Protein AF-A0A3N1GK84-F1 (afdb_monomer_lite)

Foldseek 3Di:
DVVVVVVVVCVVVVVVVVVVVVVVVVCPPPVPPPPPPPVVVVVVVVVVVVVVPDDPPDDPPDLDDLVVLLVLLLVLVVVLVDDPCVVPPVVNVVSVVSNLVSLVSNCVVVVHDADCPPDDDPVNVVRSVVSVVVSVVVVRDND

pLDDT: mean 79.27, std 15.51, range [45.44, 97.94]

Sequence (143 aa):
MMMVVAALLALLFLPCAVAIVACADALPWRRLRTRGGRDVHALRRLDRRLNADGPLAPPPVSRPGVEELAADLRRLARQRRGGPTVESAAWLAAVMRAYDHRLSLASEALGLPHHLAVLDGMDLDLERMRVEEELRAAGMRLR

Secondary structure (DSSP, 8-state):
-HHHHHHHHHHHHHHHHHHHHHHHHT-HHHHSTTS-TTHHHHHHHHHHHHHHS--PPPPP-PPPPHHHHHHHHHHHHHHTT-STTTT-HHHHHHHHHHHHHHHHHHHHHHT----TTT--HHHHHHHHHHHHHHHHHTT----

Organism: NCBI:txid56438

Structure (mmCIF, N/CA/C/O backbone):
data_AF-A0A3N1GK84-F1
#
_entry.id   AF-A0A3N1GK84-F1
#
loop_
_atom_site.group_PDB
_atom_site.id
_atom_site.type_symbol
_atom_site.label_atom_id
_atom_site.label_alt_id
_atom_site.label_comp_id
_atom_site.label_asym_id
_atom_site.label_entity_id
_atom_site.label_seq_id
_atom_site.pdbx_PDB_ins_code
_atom_site.Cartn_x
_atom_site.Cartn_y
_atom_site.Cartn_z
_atom_site.occupancy
_atom_site.B_iso_or_equiv
_atom_site.auth_seq_id
_atom_site.auth_comp_id
_atom_site.auth_asym_id
_atom_site.auth_atom_id
_atom_site.pdbx_PDB_model_num
ATOM 1 N N . MET A 1 1 ? -16.961 -21.128 -46.143 1.00 67.88 1 MET A N 1
ATOM 2 C CA . MET A 1 1 ? -16.885 -21.486 -44.707 1.00 67.88 1 MET A CA 1
ATOM 3 C C . MET A 1 1 ? -15.488 -21.258 -44.130 1.00 67.88 1 MET A C 1
ATOM 5 O O . MET A 1 1 ? -15.374 -20.468 -43.207 1.00 67.88 1 MET A O 1
ATOM 9 N N . MET A 1 2 ? -14.420 -21.822 -44.715 1.00 71.88 2 MET A N 1
ATOM 10 C CA . MET A 1 2 ? -13.039 -21.609 -44.232 1.00 71.88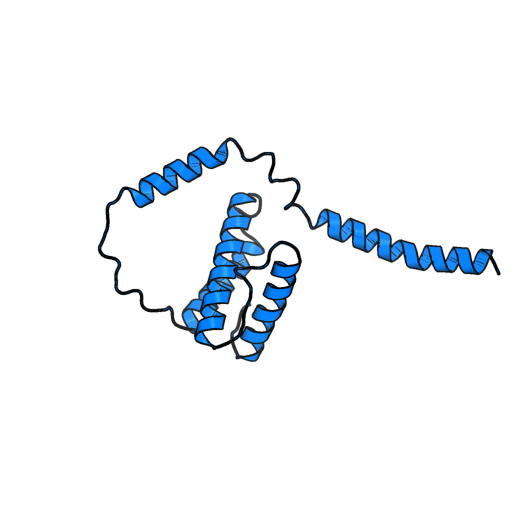 2 MET A CA 1
ATOM 11 C C . MET A 1 2 ? -12.583 -20.140 -44.187 1.00 71.88 2 MET A C 1
ATOM 13 O O . MET A 1 2 ? -11.952 -19.736 -43.219 1.00 71.88 2 MET A O 1
ATOM 17 N N . MET A 1 3 ? -12.965 -19.319 -45.172 1.00 70.12 3 MET A N 1
ATOM 18 C CA . MET A 1 3 ? -12.630 -17.884 -45.188 1.00 70.12 3 MET A CA 1
ATOM 19 C C . MET A 1 3 ? -13.303 -17.094 -44.055 1.00 70.12 3 MET A C 1
ATOM 21 O O . MET A 1 3 ? -12.712 -16.176 -43.500 1.00 70.12 3 MET A O 1
ATOM 25 N N . VAL A 1 4 ? -14.528 -17.478 -43.681 1.00 71.69 4 VAL A N 1
ATOM 26 C CA . VAL A 1 4 ? -15.287 -16.832 -42.597 1.00 71.69 4 VAL A CA 1
ATOM 27 C C . VAL A 1 4 ? -14.700 -17.221 -41.241 1.00 71.69 4 VAL A C 1
ATOM 29 O O . VAL A 1 4 ? -14.532 -16.369 -40.377 1.00 71.69 4 VAL A O 1
ATOM 32 N N . VAL A 1 5 ? -14.306 -18.487 -41.081 1.00 77.50 5 VAL A N 1
ATOM 33 C CA . VAL A 1 5 ? -13.611 -18.966 -39.878 1.00 77.50 5 VAL A CA 1
ATOM 34 C C . VAL A 1 5 ? -12.254 -18.273 -39.722 1.00 77.50 5 VAL A C 1
ATOM 36 O O . VAL A 1 5 ? -11.941 -17.804 -38.635 1.00 77.50 5 VAL A O 1
ATOM 39 N N . ALA A 1 6 ? -11.483 -18.120 -40.803 1.00 75.44 6 ALA A N 1
ATOM 40 C CA . ALA A 1 6 ? -10.206 -17.405 -40.770 1.00 75.44 6 ALA A CA 1
ATOM 41 C C . ALA A 1 6 ? -10.369 -15.919 -40.400 1.00 75.44 6 ALA A C 1
ATOM 43 O O . ALA A 1 6 ? -9.599 -15.402 -39.593 1.00 75.44 6 ALA A O 1
ATOM 44 N N . ALA A 1 7 ? -11.395 -15.247 -40.934 1.00 75.69 7 ALA A N 1
ATOM 45 C CA . ALA A 1 7 ? -11.687 -13.849 -40.618 1.00 75.69 7 ALA A CA 1
ATOM 46 C C . ALA A 1 7 ? -12.131 -13.653 -39.157 1.00 75.69 7 ALA A C 1
ATOM 48 O O . ALA A 1 7 ? -11.672 -12.721 -38.501 1.00 75.69 7 ALA A O 1
ATOM 49 N N . LEU A 1 8 ? -12.970 -14.551 -38.626 1.00 73.56 8 LEU A N 1
ATOM 50 C CA . LEU A 1 8 ? -13.405 -14.519 -37.224 1.00 73.56 8 LEU A CA 1
ATOM 51 C C . LEU A 1 8 ? -12.249 -14.796 -36.258 1.00 73.56 8 LEU A C 1
ATOM 53 O O . LEU A 1 8 ? -12.125 -14.114 -35.244 1.00 73.56 8 LEU A O 1
ATOM 57 N N . LEU A 1 9 ? -11.373 -15.746 -36.595 1.00 72.50 9 LEU A N 1
ATOM 58 C CA . LEU A 1 9 ? -10.163 -16.005 -35.818 1.00 72.50 9 LEU A CA 1
ATOM 59 C C . LEU A 1 9 ? -9.246 -14.777 -35.832 1.00 72.50 9 LEU A C 1
ATOM 61 O O . LEU A 1 9 ? -8.822 -14.335 -34.771 1.00 72.50 9 LEU A O 1
ATOM 65 N N . ALA A 1 10 ? -9.000 -14.162 -36.992 1.00 74.31 10 ALA A N 1
ATOM 66 C CA . ALA A 1 10 ? -8.189 -12.947 -37.080 1.00 74.31 10 ALA A CA 1
ATOM 67 C C . ALA A 1 10 ? -8.768 -11.785 -36.247 1.00 74.31 10 ALA A C 1
ATOM 69 O O . ALA A 1 10 ? -8.017 -11.107 -35.545 1.00 74.31 10 ALA A O 1
ATOM 70 N N . LEU A 1 11 ? -10.094 -11.598 -36.261 1.00 74.88 11 LEU A N 1
ATOM 71 C CA . LEU A 1 11 ? -10.775 -10.577 -35.455 1.00 74.88 11 LEU A CA 1
ATOM 72 C C . LEU A 1 11 ? -10.695 -10.841 -33.945 1.00 74.88 11 LEU A C 1
ATOM 74 O O . LEU A 1 11 ? -10.718 -9.887 -33.174 1.00 74.88 11 LEU A O 1
ATOM 78 N N . LEU A 1 12 ? -10.597 -12.105 -33.524 1.00 72.88 12 LEU A N 1
ATOM 79 C CA . LEU A 1 12 ? -10.454 -12.494 -32.118 1.00 72.88 12 LEU A CA 1
ATOM 80 C C . LEU A 1 12 ? -8.992 -12.432 -31.646 1.00 72.88 12 LEU A C 1
ATOM 82 O O . LEU A 1 12 ? -8.714 -12.007 -30.527 1.00 72.88 12 LEU A O 1
ATOM 86 N N . PHE A 1 13 ? -8.038 -12.815 -32.498 1.00 72.56 13 PHE A N 1
ATOM 87 C CA . PHE A 1 13 ? -6.615 -12.821 -32.150 1.00 72.56 13 PHE A CA 1
ATOM 88 C C . PHE A 1 13 ? -5.996 -11.421 -32.135 1.00 72.56 13 PHE A C 1
ATOM 90 O O . PHE A 1 13 ? -5.069 -11.184 -31.362 1.00 72.56 13 PHE A O 1
ATOM 97 N N . LEU A 1 14 ? -6.521 -10.480 -32.926 1.00 73.44 14 LEU A N 1
ATOM 98 C CA . LEU A 1 14 ? -6.046 -9.097 -32.958 1.00 73.44 14 LEU A CA 1
ATOM 99 C C . LEU A 1 14 ? -6.188 -8.365 -31.601 1.00 73.44 14 LEU A C 1
ATOM 101 O O . LEU A 1 14 ? -5.180 -7.845 -31.120 1.00 73.44 14 LEU A O 1
ATOM 105 N N . PRO A 1 15 ? -7.354 -8.348 -30.921 1.00 70.00 15 PRO A N 1
ATOM 106 C CA . PRO A 1 15 ? -7.482 -7.727 -29.602 1.00 70.00 15 PRO A CA 1
ATOM 107 C C . PRO A 1 15 ? -6.694 -8.479 -28.521 1.00 70.00 15 PRO A C 1
ATOM 109 O O . PRO A 1 15 ? -6.130 -7.840 -27.635 1.00 70.00 15 PRO A O 1
ATOM 112 N N . CYS A 1 16 ? -6.574 -9.810 -28.608 1.00 69.19 16 CYS A N 1
ATOM 113 C CA . CYS A 1 16 ? -5.743 -10.586 -27.682 1.00 69.19 16 CYS A CA 1
ATOM 114 C C . CYS A 1 16 ? -4.251 -10.250 -27.825 1.00 6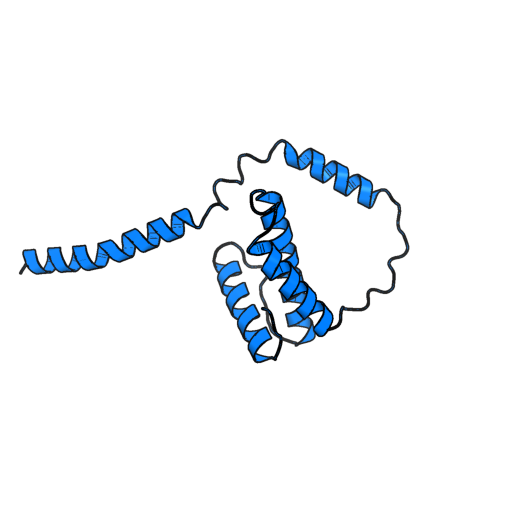9.19 16 CYS A C 1
ATOM 116 O O . CYS A 1 16 ? -3.569 -10.058 -26.821 1.00 69.19 16 CYS A O 1
ATOM 118 N N . ALA A 1 17 ? -3.743 -10.122 -29.052 1.00 71.31 17 ALA A N 1
ATOM 119 C CA . ALA A 1 17 ? -2.356 -9.737 -29.298 1.00 71.31 17 ALA A CA 1
ATOM 120 C C . ALA A 1 17 ? -2.069 -8.307 -28.810 1.00 71.31 17 ALA A C 1
ATOM 122 O O . ALA A 1 17 ? -1.049 -8.076 -28.162 1.00 71.31 17 ALA A O 1
ATOM 123 N N . VAL A 1 18 ? -2.990 -7.365 -29.047 1.00 70.56 18 VAL A N 1
ATOM 124 C CA . VAL A 1 18 ? -2.876 -5.981 -28.557 1.00 70.56 18 VAL A CA 1
ATOM 125 C C . VAL A 1 18 ? -2.896 -5.926 -27.027 1.00 70.56 18 VAL A C 1
ATOM 127 O O . VAL A 1 18 ? -2.074 -5.222 -26.445 1.00 70.56 18 VAL A O 1
ATOM 130 N N . ALA A 1 19 ? -3.758 -6.703 -26.361 1.00 67.12 19 ALA A N 1
ATOM 131 C CA . ALA A 1 19 ? -3.793 -6.785 -24.901 1.00 67.12 19 ALA A CA 1
ATOM 132 C C . ALA A 1 19 ? -2.485 -7.349 -24.322 1.00 67.12 19 ALA A C 1
ATOM 134 O O . ALA A 1 19 ? -1.956 -6.800 -23.361 1.00 67.12 19 ALA A O 1
ATOM 135 N N . ILE A 1 20 ? -1.915 -8.393 -24.933 1.00 66.94 20 ILE A N 1
ATOM 136 C CA . ILE A 1 20 ? -0.639 -8.982 -24.497 1.00 66.94 20 ILE A CA 1
ATOM 137 C C . ILE A 1 20 ? 0.515 -7.985 -24.668 1.00 66.94 20 ILE A C 1
ATOM 139 O O . ILE A 1 20 ? 1.338 -7.852 -23.764 1.00 66.94 20 ILE A O 1
ATOM 143 N N . VAL A 1 21 ? 0.577 -7.264 -25.792 1.00 65.31 21 VAL A N 1
ATOM 144 C CA . VAL A 1 21 ? 1.631 -6.267 -26.056 1.00 65.31 21 VAL A CA 1
ATOM 145 C C . VAL A 1 21 ? 1.490 -5.050 -25.137 1.00 65.31 21 VAL A C 1
ATOM 147 O O . VAL A 1 21 ? 2.484 -4.625 -24.554 1.00 65.31 21 VAL A O 1
ATOM 150 N N . ALA A 1 22 ? 0.273 -4.544 -24.920 1.00 60.09 22 ALA A N 1
ATOM 151 C CA . ALA A 1 22 ? 0.014 -3.450 -23.982 1.00 60.09 22 ALA A CA 1
ATOM 152 C C . ALA A 1 22 ? 0.311 -3.855 -22.527 1.00 60.09 22 ALA A C 1
ATOM 154 O O . ALA A 1 22 ? 0.901 -3.080 -21.774 1.00 60.09 22 ALA A O 1
ATOM 155 N N . CYS A 1 23 ? -0.023 -5.090 -22.138 1.00 56.06 23 CYS A N 1
ATOM 156 C CA . CYS A 1 23 ? 0.378 -5.636 -20.847 1.00 56.06 23 CYS A CA 1
ATOM 157 C C . CYS A 1 23 ? 1.897 -5.788 -20.750 1.00 56.06 23 CYS A C 1
ATOM 159 O O . CYS A 1 23 ? 2.438 -5.490 -19.698 1.00 56.06 23 CYS A O 1
ATOM 161 N N . ALA A 1 24 ? 2.599 -6.193 -21.813 1.00 52.28 24 ALA A N 1
ATOM 162 C CA . ALA A 1 24 ? 4.056 -6.329 -21.808 1.00 52.28 24 ALA A CA 1
ATOM 163 C C . ALA A 1 24 ? 4.792 -4.978 -21.722 1.00 52.28 24 ALA A C 1
ATOM 165 O O . ALA A 1 24 ? 5.830 -4.901 -21.058 1.00 52.28 24 ALA A O 1
ATOM 166 N N . ASP A 1 25 ? 4.249 -3.919 -22.329 1.00 51.31 25 ASP A N 1
ATOM 167 C CA . ASP A 1 25 ? 4.767 -2.546 -22.205 1.00 51.31 25 ASP A CA 1
ATOM 168 C C . ASP A 1 25 ? 4.509 -1.946 -20.812 1.00 51.31 25 ASP A C 1
ATOM 170 O O . ASP A 1 25 ? 5.277 -1.113 -20.330 1.00 51.31 25 ASP A O 1
ATOM 174 N N . ALA A 1 26 ? 3.494 -2.448 -20.102 1.00 51.44 26 ALA A N 1
ATOM 175 C CA . ALA A 1 26 ? 3.236 -2.132 -18.700 1.00 51.44 26 ALA A CA 1
ATOM 176 C C . ALA A 1 26 ? 4.112 -2.925 -17.703 1.00 51.44 26 ALA A C 1
ATOM 178 O O . ALA A 1 26 ? 3.937 -2.774 -16.493 1.00 51.44 26 ALA A O 1
ATOM 179 N N . LEU A 1 27 ? 5.088 -3.729 -18.158 1.00 50.84 27 LEU A N 1
ATOM 180 C CA . LEU A 1 27 ? 6.035 -4.442 -17.281 1.00 50.84 27 LEU A CA 1
ATOM 181 C C . LEU A 1 27 ? 7.460 -3.849 -17.357 1.00 50.84 27 LEU A C 1
ATOM 183 O O . LEU A 1 27 ? 8.404 -4.545 -17.752 1.00 50.84 27 LEU A O 1
ATOM 187 N N . PRO A 1 28 ? 7.701 -2.605 -16.892 1.00 50.50 28 PRO A N 1
ATOM 188 C CA . PRO A 1 28 ? 9.063 -2.111 -16.693 1.00 50.50 28 PRO A CA 1
ATOM 189 C C . PRO A 1 28 ? 9.791 -2.841 -15.545 1.00 50.50 28 PRO A C 1
ATOM 191 O O . PRO A 1 28 ? 11.005 -2.705 -15.394 1.00 50.50 28 PRO A O 1
ATOM 194 N N . TRP A 1 29 ? 9.098 -3.663 -14.746 1.00 49.03 29 TRP A N 1
ATOM 195 C CA . TRP A 1 29 ? 9.676 -4.291 -13.554 1.00 49.03 29 TRP A CA 1
ATOM 196 C C . TRP A 1 29 ? 10.681 -5.413 -13.857 1.00 49.03 29 TRP A C 1
ATOM 198 O O . TRP A 1 29 ? 11.639 -5.595 -13.103 1.00 49.03 29 TRP A O 1
ATOM 208 N N . ARG A 1 30 ? 10.519 -6.157 -14.963 1.00 45.44 30 ARG A N 1
ATOM 209 C CA . ARG A 1 30 ? 11.358 -7.342 -15.236 1.00 45.44 30 ARG A CA 1
ATOM 210 C C . ARG A 1 30 ? 12.700 -7.000 -15.889 1.00 45.44 30 ARG A C 1
ATOM 212 O O . ARG A 1 30 ? 13.686 -7.695 -15.659 1.00 45.44 30 ARG A O 1
ATOM 219 N N . ARG A 1 31 ? 12.768 -5.904 -16.654 1.00 47.00 31 ARG A N 1
ATOM 220 C CA . ARG A 1 31 ? 13.992 -5.460 -17.354 1.00 47.00 31 ARG A CA 1
ATOM 221 C C . ARG A 1 31 ? 14.938 -4.623 -16.490 1.00 47.00 31 ARG A C 1
ATOM 223 O O . ARG A 1 31 ? 16.094 -4.446 -16.861 1.00 47.00 31 ARG A O 1
ATOM 230 N N . LEU A 1 32 ? 14.485 -4.139 -15.333 1.00 52.12 32 LEU A N 1
ATOM 231 C CA . LEU A 1 32 ? 15.284 -3.242 -14.498 1.00 52.12 32 LEU A CA 1
ATOM 232 C C . LEU A 1 32 ? 16.112 -3.939 -13.412 1.00 52.12 32 LEU A C 1
ATOM 234 O O . LEU A 1 32 ? 16.987 -3.320 -12.805 1.00 52.12 32 LEU A O 1
ATOM 238 N N . ARG A 1 33 ? 15.894 -5.243 -13.195 1.00 52.56 33 ARG A N 1
ATOM 239 C CA . ARG A 1 33 ? 16.629 -6.027 -12.191 1.00 52.56 33 ARG A CA 1
ATOM 240 C C . ARG A 1 33 ? 18.127 -6.176 -12.525 1.00 52.56 33 ARG A C 1
ATOM 242 O O . ARG A 1 33 ? 18.912 -6.480 -11.637 1.00 52.56 33 ARG A O 1
ATOM 249 N N . THR A 1 34 ? 18.549 -5.923 -13.768 1.00 51.03 34 THR A N 1
ATOM 250 C CA . THR A 1 34 ? 19.923 -6.195 -14.236 1.00 51.03 34 THR A CA 1
ATOM 251 C C . THR A 1 34 ? 20.832 -4.967 -14.365 1.00 51.03 34 THR A C 1
ATOM 253 O O . THR A 1 34 ? 22.019 -5.137 -14.630 1.00 51.03 34 THR A O 1
ATOM 256 N N . ARG A 1 35 ? 20.347 -3.733 -14.138 1.00 48.09 35 ARG A N 1
ATOM 257 C CA . ARG A 1 35 ? 21.170 -2.507 -14.301 1.00 48.09 35 ARG A CA 1
ATOM 258 C C . ARG A 1 35 ? 21.588 -1.819 -12.990 1.00 48.09 35 ARG A C 1
ATOM 260 O O . ARG A 1 35 ? 22.400 -0.900 -13.017 1.00 48.09 35 ARG A O 1
ATOM 267 N N . GLY A 1 36 ? 21.088 -2.284 -11.843 1.00 54.25 36 GLY A N 1
ATOM 268 C CA . GLY A 1 36 ? 21.181 -1.602 -10.542 1.00 54.25 36 GLY A CA 1
ATOM 269 C C . GLY A 1 36 ? 22.437 -1.853 -9.694 1.00 54.25 36 GLY A C 1
ATOM 270 O O . GLY A 1 36 ? 22.380 -1.683 -8.484 1.00 54.25 36 GLY A O 1
ATOM 271 N N . GLY A 1 37 ? 23.571 -2.285 -10.256 1.00 58.56 37 GLY A N 1
ATOM 272 C CA . GLY A 1 37 ? 24.743 -2.663 -9.443 1.00 58.56 37 GLY A CA 1
ATOM 273 C C . GLY A 1 37 ? 25.448 -1.500 -8.721 1.00 58.56 37 GLY A C 1
ATOM 274 O O . GLY A 1 37 ? 26.028 -1.689 -7.649 1.00 58.56 37 GLY A O 1
ATOM 275 N N . ARG A 1 38 ? 25.399 -0.282 -9.281 1.00 57.06 38 ARG A N 1
ATOM 276 C CA . ARG A 1 38 ? 26.173 0.867 -8.772 1.00 57.06 38 ARG A CA 1
ATOM 277 C C . ARG A 1 38 ? 25.447 1.678 -7.687 1.00 57.06 38 ARG A C 1
ATOM 279 O O . ARG A 1 38 ? 26.077 2.011 -6.687 1.00 57.06 38 ARG A O 1
ATOM 286 N N . ASP A 1 39 ? 24.133 1.872 -7.792 1.00 58.69 39 ASP A N 1
ATOM 287 C CA . ASP A 1 39 ? 23.365 2.698 -6.835 1.00 58.69 39 ASP A CA 1
ATOM 288 C C . ASP A 1 39 ? 23.037 1.994 -5.511 1.00 58.69 39 ASP A C 1
ATOM 290 O O . ASP A 1 39 ? 22.820 2.637 -4.482 1.00 58.69 39 ASP A O 1
ATOM 294 N N . VAL A 1 40 ? 23.080 0.659 -5.491 1.00 62.84 40 VAL A N 1
ATOM 295 C CA . VAL A 1 40 ? 22.836 -0.142 -4.279 1.00 62.84 40 VAL A CA 1
ATOM 296 C C . VAL A 1 40 ? 23.849 0.182 -3.175 1.00 62.84 40 VAL A C 1
ATOM 298 O O . VAL A 1 40 ? 23.509 0.170 -1.993 1.00 62.84 40 VAL A O 1
ATOM 301 N N . HIS A 1 41 ? 25.089 0.517 -3.535 1.00 68.88 41 HIS A N 1
ATOM 302 C CA . HIS A 1 41 ? 26.143 0.815 -2.565 1.00 68.88 41 HIS A CA 1
ATOM 303 C C . HIS A 1 41 ? 25.955 2.176 -1.886 1.00 68.88 41 HIS A C 1
ATOM 305 O O . HIS A 1 41 ? 26.234 2.300 -0.691 1.00 68.88 41 HIS A O 1
ATOM 311 N N . ALA A 1 42 ? 25.456 3.173 -2.623 1.00 72.56 42 ALA A N 1
ATOM 312 C CA . ALA A 1 42 ? 25.152 4.496 -2.086 1.00 72.56 42 ALA A CA 1
ATOM 313 C C . ALA A 1 42 ? 23.969 4.429 -1.110 1.00 72.56 42 ALA A C 1
ATOM 315 O O . ALA A 1 42 ? 24.071 4.917 0.016 1.00 72.56 42 ALA A O 1
ATOM 316 N N . LEU A 1 43 ? 22.904 3.714 -1.488 1.00 71.06 43 LEU A N 1
ATOM 317 C CA . LEU A 1 43 ? 21.744 3.475 -0.625 1.00 71.06 43 LEU A CA 1
ATOM 318 C C . LEU A 1 43 ? 22.131 2.705 0.645 1.00 71.06 43 LEU A C 1
ATOM 320 O O . LEU A 1 43 ? 21.789 3.127 1.743 1.00 71.06 43 LEU A O 1
ATOM 324 N N . ARG A 1 44 ? 22.943 1.646 0.529 1.00 73.44 44 ARG A N 1
ATOM 325 C CA . ARG A 1 44 ? 23.460 0.898 1.693 1.00 73.44 44 ARG A CA 1
ATOM 326 C C . ARG A 1 44 ? 24.389 1.714 2.593 1.00 73.44 44 ARG A C 1
ATOM 328 O O . ARG A 1 44 ? 24.582 1.349 3.751 1.00 73.44 44 ARG A O 1
ATOM 335 N N . ARG A 1 45 ? 25.057 2.748 2.071 1.00 75.31 45 ARG A N 1
ATOM 336 C CA . ARG A 1 45 ? 25.869 3.668 2.886 1.00 75.31 45 ARG A CA 1
ATOM 337 C C . ARG A 1 45 ? 24.985 4.643 3.651 1.00 75.31 45 ARG A C 1
ATOM 339 O O . ARG A 1 45 ? 25.282 4.905 4.810 1.00 75.31 45 ARG A O 1
ATOM 346 N N . LEU A 1 46 ? 23.926 5.147 3.023 1.00 75.69 46 LEU A N 1
ATOM 347 C CA . LEU A 1 46 ? 22.954 6.017 3.680 1.00 75.69 46 LEU A CA 1
ATOM 348 C C . LEU A 1 46 ? 22.213 5.267 4.792 1.00 75.69 46 LEU A C 1
ATOM 350 O O . LEU A 1 46 ? 22.181 5.735 5.922 1.00 75.69 46 LEU A O 1
ATOM 354 N N . ASP A 1 47 ? 21.729 4.065 4.491 1.00 76.38 47 ASP A N 1
ATOM 355 C CA . ASP A 1 47 ? 21.028 3.194 5.438 1.00 76.38 47 ASP A CA 1
ATOM 356 C C . ASP A 1 47 ? 21.901 2.828 6.650 1.00 76.38 47 ASP A C 1
ATOM 358 O O . ASP A 1 47 ? 21.472 2.903 7.798 1.00 76.38 47 ASP A O 1
ATOM 362 N N . ARG A 1 48 ? 23.188 2.537 6.418 1.00 73.12 48 ARG A N 1
ATOM 363 C CA . ARG A 1 48 ? 24.152 2.325 7.509 1.00 73.12 48 ARG A CA 1
ATOM 364 C C . ARG A 1 48 ? 24.410 3.568 8.348 1.00 73.12 48 ARG A C 1
ATOM 366 O O . ARG A 1 48 ? 24.668 3.416 9.530 1.00 73.12 48 ARG A O 1
ATOM 373 N N . ARG A 1 49 ? 24.391 4.765 7.759 1.00 73.38 49 ARG A N 1
ATOM 374 C CA . ARG A 1 49 ? 24.573 6.012 8.517 1.00 73.38 49 ARG A CA 1
ATOM 375 C C . ARG A 1 49 ? 23.363 6.300 9.396 1.00 73.38 49 ARG A C 1
ATOM 377 O O . ARG A 1 49 ? 23.554 6.569 10.567 1.00 73.38 49 ARG A O 1
ATOM 384 N N . LEU A 1 50 ? 22.157 6.138 8.857 1.00 69.62 50 LEU A N 1
ATOM 385 C CA . LEU A 1 50 ? 20.911 6.288 9.615 1.00 69.62 50 LEU A CA 1
ATOM 386 C C . LEU A 1 50 ? 20.798 5.266 10.758 1.00 69.62 50 LEU A C 1
ATOM 388 O O . LEU A 1 50 ? 20.295 5.592 11.823 1.00 69.62 50 LEU A O 1
ATOM 392 N N . ASN A 1 51 ? 21.308 4.046 10.561 1.00 65.75 51 ASN A N 1
ATOM 393 C CA . ASN A 1 51 ? 21.367 3.024 11.612 1.00 65.75 51 ASN A CA 1
ATOM 394 C C . ASN A 1 51 ? 22.554 3.178 12.584 1.00 65.75 51 ASN A C 1
ATOM 396 O O . ASN A 1 51 ? 22.579 2.506 13.613 1.00 65.75 51 ASN A O 1
ATOM 400 N N . ALA A 1 52 ? 23.557 4.006 12.271 1.00 69.19 52 ALA A N 1
ATOM 401 C CA . ALA A 1 52 ? 24.736 4.201 13.120 1.00 69.19 52 ALA A CA 1
ATOM 402 C C . ALA A 1 52 ? 24.512 5.222 14.247 1.00 69.19 52 ALA A C 1
ATOM 404 O O . ALA A 1 52 ? 25.315 5.258 15.176 1.00 69.19 52 ALA A O 1
ATOM 405 N N . ASP A 1 53 ? 23.417 5.989 14.211 1.00 65.19 53 ASP A N 1
ATOM 406 C CA . ASP A 1 53 ? 23.070 7.011 15.213 1.00 65.19 53 ASP A CA 1
ATOM 407 C C . ASP A 1 53 ? 22.654 6.439 16.592 1.00 65.19 53 ASP A C 1
ATOM 409 O O . ASP A 1 53 ? 22.187 7.163 17.468 1.00 65.19 53 ASP A O 1
ATOM 413 N N . GLY A 1 54 ? 22.911 5.151 16.838 1.00 61.75 54 GLY A N 1
ATOM 414 C CA . GLY A 1 54 ? 22.712 4.495 18.128 1.00 61.75 54 GLY A CA 1
ATOM 415 C C . GLY A 1 54 ? 21.236 4.242 18.460 1.00 61.75 54 GLY A C 1
ATOM 416 O O . GLY A 1 54 ? 20.334 4.820 17.852 1.00 61.75 54 GLY A O 1
ATOM 417 N N . PRO A 1 55 ? 20.942 3.347 19.419 1.00 55.19 55 PRO A N 1
ATOM 418 C CA . PRO A 1 55 ? 19.571 3.085 19.816 1.00 55.19 55 PRO A CA 1
ATOM 419 C C . PRO A 1 55 ? 19.056 4.261 20.652 1.00 55.19 55 PRO A C 1
ATOM 421 O O . PRO A 1 55 ? 19.188 4.271 21.875 1.00 55.19 55 PRO A O 1
ATOM 424 N N . LEU A 1 56 ? 18.432 5.250 20.004 1.00 62.66 56 LEU A N 1
ATOM 425 C CA . LEU A 1 56 ? 17.381 6.006 20.681 1.00 62.66 56 LEU A CA 1
ATOM 426 C C . LEU A 1 56 ? 16.346 4.973 21.129 1.00 62.66 56 LEU A C 1
ATOM 428 O O . LEU A 1 56 ? 15.855 4.203 20.300 1.00 62.66 56 LEU A O 1
ATOM 432 N N . ALA A 1 57 ? 16.044 4.930 22.428 1.00 63.69 57 ALA A N 1
ATOM 433 C CA . ALA A 1 57 ? 14.937 4.130 22.930 1.00 63.69 57 ALA A CA 1
ATOM 434 C C . ALA A 1 57 ? 13.715 4.437 22.049 1.00 63.69 57 ALA A C 1
ATOM 436 O O . ALA A 1 57 ? 13.343 5.613 21.950 1.00 63.69 57 ALA A O 1
ATOM 43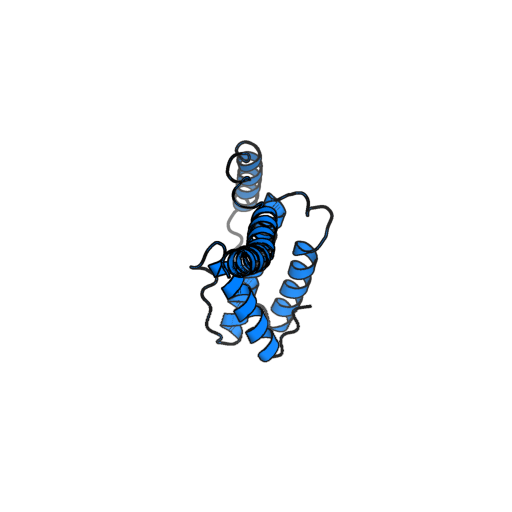7 N N . PRO A 1 58 ? 13.155 3.439 21.337 1.00 60.72 58 PRO A N 1
ATOM 438 C CA . PRO A 1 58 ? 12.072 3.709 20.416 1.00 60.72 58 PRO A CA 1
ATOM 439 C C . PRO A 1 58 ? 10.940 4.332 21.234 1.00 60.72 58 PRO A C 1
ATOM 441 O O . PRO A 1 58 ? 10.586 3.781 22.284 1.00 60.72 58 PRO A O 1
ATOM 444 N N . PRO A 1 59 ? 10.392 5.488 20.814 1.00 63.72 59 PRO A N 1
ATOM 445 C CA . PRO A 1 59 ? 9.189 5.996 21.448 1.00 63.72 59 PRO A CA 1
ATOM 446 C C . PRO A 1 59 ? 8.133 4.883 21.417 1.00 63.72 59 PRO A C 1
ATOM 448 O O . PRO A 1 59 ? 8.155 4.065 20.488 1.00 63.72 59 PRO A O 1
ATOM 451 N N . PRO A 1 60 ? 7.236 4.807 22.418 1.00 61.31 60 PRO A N 1
ATOM 452 C CA . PRO A 1 60 ? 6.174 3.812 22.413 1.00 61.31 60 PRO A CA 1
ATOM 453 C C . PRO A 1 60 ? 5.483 3.853 21.050 1.00 61.31 60 PRO A C 1
ATOM 455 O O . PRO A 1 60 ? 4.975 4.896 20.637 1.00 61.31 60 PRO A O 1
ATOM 458 N N . VAL A 1 61 ? 5.558 2.739 20.316 1.00 62.59 61 VAL A N 1
ATOM 459 C CA . VAL A 1 61 ? 5.010 2.636 18.964 1.00 62.59 61 VAL A CA 1
ATOM 460 C C . VAL A 1 61 ? 3.496 2.575 19.106 1.00 62.59 61 VAL A C 1
ATOM 462 O O . VAL A 1 61 ? 2.900 1.501 19.161 1.00 62.59 61 VAL A O 1
ATOM 465 N N . SER A 1 62 ? 2.863 3.738 19.222 1.00 71.12 62 SER A N 1
ATOM 466 C CA . SER A 1 62 ? 1.422 3.845 19.055 1.00 71.12 62 SER A CA 1
ATOM 467 C C . SER A 1 62 ? 1.113 3.445 17.620 1.00 71.12 62 SER A C 1
ATOM 469 O O . SER A 1 62 ? 1.658 4.024 16.678 1.00 71.12 62 SER A O 1
ATOM 471 N N . ARG A 1 63 ? 0.262 2.427 17.442 1.00 74.94 63 ARG A N 1
ATOM 472 C CA . ARG A 1 63 ? -0.279 2.122 16.115 1.00 74.94 63 ARG A CA 1
ATOM 473 C C . ARG A 1 63 ? -0.931 3.403 15.571 1.00 74.94 63 ARG A C 1
ATOM 475 O O . ARG A 1 63 ? -1.681 4.038 16.316 1.00 74.94 63 ARG A O 1
ATOM 482 N N . PRO A 1 64 ? -0.634 3.799 14.322 1.00 83.19 64 PRO A N 1
ATOM 483 C CA . PRO A 1 64 ? -1.218 4.999 13.739 1.00 83.19 64 PRO A CA 1
ATOM 484 C C . PRO A 1 64 ? -2.742 4.872 13.695 1.00 83.19 64 PRO A C 1
ATOM 486 O O . PRO A 1 64 ? -3.282 3.778 13.508 1.00 83.19 64 PRO A O 1
ATOM 489 N N . GLY A 1 65 ? -3.428 6.001 13.859 1.00 90.00 65 GLY A N 1
ATOM 490 C CA . GLY A 1 65 ? -4.882 6.054 13.731 1.00 90.00 65 GLY A CA 1
ATOM 491 C C . GLY A 1 65 ? -5.337 5.732 12.305 1.00 90.00 65 GLY A C 1
ATOM 492 O O . GLY A 1 65 ? -4.588 5.897 11.336 1.00 90.00 65 GLY A O 1
ATOM 493 N N . VAL A 1 66 ? -6.593 5.308 12.155 1.00 90.62 66 VAL A N 1
ATOM 494 C CA . VAL A 1 66 ? -7.184 4.965 10.848 1.00 90.62 66 VAL A CA 1
ATOM 495 C C . VAL A 1 66 ? -7.168 6.174 9.899 1.00 90.62 66 VAL A C 1
ATOM 497 O O . VAL A 1 66 ? -6.896 6.036 8.705 1.00 90.62 66 VAL A O 1
ATOM 500 N N . GLU A 1 67 ? -7.376 7.383 10.420 1.00 92.44 67 GLU A N 1
ATOM 501 C CA . GLU A 1 67 ? -7.337 8.637 9.665 1.00 92.44 67 GLU A CA 1
ATOM 502 C C . GLU A 1 67 ? -5.928 8.981 9.169 1.00 92.44 67 GLU A C 1
ATOM 504 O O . GLU A 1 67 ? -5.768 9.460 8.039 1.00 92.44 67 GLU A O 1
ATOM 509 N N . GLU A 1 68 ? -4.910 8.720 9.993 1.00 94.69 68 GLU A N 1
ATOM 510 C CA . GLU A 1 68 ? -3.502 8.920 9.646 1.00 94.69 68 GLU A CA 1
ATOM 511 C C . GLU A 1 68 ? -3.089 7.952 8.534 1.00 94.69 68 GLU A C 1
ATOM 513 O O . GLU A 1 68 ? -2.534 8.372 7.515 1.00 94.69 68 GLU A O 1
ATOM 518 N N . LEU A 1 69 ? -3.470 6.678 8.663 1.00 95.25 69 LEU A N 1
ATOM 519 C CA . LEU A 1 69 ? -3.275 5.668 7.624 1.00 95.25 69 LEU A CA 1
ATOM 520 C C . LEU A 1 69 ? -3.953 6.074 6.311 1.00 95.25 69 LEU A C 1
ATOM 522 O O . LEU A 1 69 ? -3.337 6.003 5.246 1.00 95.25 69 LEU A O 1
ATOM 526 N N . ALA A 1 70 ? -5.187 6.579 6.367 1.00 95.38 70 ALA A N 1
ATOM 527 C CA . ALA A 1 70 ? -5.885 7.065 5.182 1.00 95.38 70 ALA A CA 1
ATOM 528 C C . ALA A 1 70 ? -5.167 8.271 4.542 1.00 95.38 70 ALA A C 1
ATOM 530 O O . ALA A 1 70 ? -5.077 8.369 3.315 1.00 95.38 70 ALA A O 1
ATOM 531 N N . ALA A 1 71 ? -4.640 9.198 5.349 1.00 96.12 71 ALA A N 1
ATOM 532 C CA . ALA A 1 71 ? -3.875 10.346 4.861 1.00 96.12 71 ALA A CA 1
ATOM 533 C C . ALA A 1 71 ? -2.558 9.926 4.194 1.00 96.12 71 ALA A C 1
ATOM 535 O O . ALA A 1 71 ? -2.231 10.424 3.110 1.00 96.12 71 ALA A O 1
ATOM 536 N N . ASP A 1 72 ? -1.844 8.976 4.793 1.00 95.81 72 ASP A N 1
ATOM 537 C CA . ASP A 1 72 ? -0.631 8.389 4.233 1.00 95.81 72 ASP A CA 1
ATOM 538 C C . ASP A 1 72 ? -0.902 7.682 2.909 1.00 95.81 72 ASP A C 1
ATOM 540 O O . ASP A 1 72 ? -0.188 7.917 1.931 1.00 95.81 72 ASP A O 1
ATOM 544 N N . LEU A 1 73 ? -1.962 6.873 2.843 1.00 96.25 73 LEU A N 1
ATOM 545 C CA . LEU A 1 73 ? -2.370 6.187 1.619 1.00 96.25 73 LEU A CA 1
ATOM 546 C C . LEU A 1 73 ? -2.714 7.187 0.514 1.00 96.25 73 LEU A C 1
ATOM 548 O O . LEU A 1 73 ? -2.259 7.014 -0.616 1.00 96.25 73 LEU A O 1
ATOM 552 N N . ARG A 1 74 ? -3.421 8.284 0.821 1.00 95.25 74 ARG A N 1
ATOM 553 C CA . ARG A 1 74 ? -3.667 9.364 -0.151 1.00 95.25 74 ARG A CA 1
ATOM 554 C C . ARG A 1 74 ? -2.364 10.016 -0.623 1.00 95.25 74 ARG A C 1
ATOM 556 O O . ARG A 1 74 ? -2.199 10.258 -1.819 1.00 95.25 74 ARG A O 1
ATOM 563 N N . ARG A 1 75 ? -1.424 10.302 0.287 1.00 94.00 75 ARG A N 1
ATOM 564 C CA . ARG A 1 75 ? -0.116 10.893 -0.055 1.00 94.00 75 ARG A CA 1
ATOM 565 C C . ARG A 1 75 ? 0.685 9.974 -0.976 1.00 94.00 75 ARG A C 1
ATOM 567 O O . ARG A 1 75 ? 1.119 10.413 -2.040 1.00 94.00 75 ARG A O 1
ATOM 574 N N . LEU A 1 76 ? 0.834 8.710 -0.599 1.00 93.81 76 LEU A N 1
ATOM 575 C CA . LEU A 1 76 ? 1.572 7.709 -1.366 1.00 93.81 76 LEU A CA 1
ATOM 576 C C . LEU A 1 76 ? 0.888 7.410 -2.710 1.00 93.81 76 LEU A C 1
ATOM 578 O O . LEU A 1 76 ? 1.563 7.267 -3.728 1.00 93.81 76 LEU A O 1
ATOM 582 N N . ALA A 1 77 ? -0.449 7.409 -2.757 1.00 91.88 77 ALA A N 1
ATOM 583 C CA . ALA A 1 77 ? -1.206 7.258 -3.998 1.00 91.88 77 ALA A CA 1
ATOM 584 C C . ALA A 1 77 ? -0.974 8.414 -4.984 1.00 91.88 77 ALA A C 1
ATOM 586 O O . ALA A 1 77 ? -1.023 8.190 -6.194 1.00 91.88 77 ALA A O 1
ATOM 587 N N . ARG A 1 78 ? -0.716 9.634 -4.496 1.00 90.62 78 ARG A N 1
ATOM 588 C CA . ARG A 1 78 ? -0.286 10.755 -5.347 1.00 90.62 78 ARG A CA 1
ATOM 589 C C . ARG A 1 78 ? 1.150 10.568 -5.823 1.00 90.62 78 ARG A C 1
ATOM 591 O O . ARG A 1 78 ? 1.396 10.692 -7.016 1.00 90.62 78 ARG A O 1
ATOM 598 N N . GLN A 1 79 ? 2.058 10.189 -4.925 1.00 89.56 79 GLN A N 1
ATOM 599 C CA . GLN A 1 79 ? 3.466 9.943 -5.252 1.00 89.56 79 GLN A CA 1
ATOM 600 C C . GLN A 1 79 ? 3.627 8.855 -6.329 1.00 89.56 79 GLN A C 1
ATOM 602 O O . GLN A 1 79 ? 4.322 9.070 -7.316 1.00 89.56 79 GLN A O 1
ATOM 607 N N . ARG A 1 80 ? 2.915 7.724 -6.235 1.00 86.44 80 ARG A N 1
ATOM 608 C CA . ARG A 1 80 ? 3.001 6.672 -7.270 1.00 86.44 80 ARG A CA 1
ATOM 609 C C . ARG A 1 80 ? 2.499 7.115 -8.654 1.00 86.44 80 ARG A C 1
ATOM 611 O O . ARG A 1 80 ? 2.853 6.487 -9.641 1.00 86.44 80 ARG A O 1
ATOM 618 N N . ARG A 1 81 ? 1.652 8.153 -8.729 1.00 84.69 81 ARG A N 1
ATOM 619 C CA . ARG A 1 81 ? 1.050 8.660 -9.980 1.00 84.69 81 ARG A CA 1
ATOM 620 C C . ARG A 1 81 ? 1.797 9.856 -10.577 1.00 84.69 81 ARG A C 1
ATOM 622 O O . ARG A 1 81 ? 1.539 10.196 -11.725 1.00 84.69 81 ARG A O 1
ATOM 629 N N . GLY A 1 82 ? 2.665 10.521 -9.816 1.00 73.69 82 GLY A N 1
ATOM 630 C CA . GLY A 1 82 ? 3.281 11.775 -10.240 1.00 73.69 82 GLY A CA 1
ATOM 631 C C . GLY A 1 82 ? 4.308 12.314 -9.245 1.00 73.69 82 GLY A C 1
ATOM 632 O O . GLY A 1 82 ? 4.217 12.081 -8.040 1.00 73.69 82 GLY A O 1
ATOM 633 N N . GLY A 1 83 ? 5.284 13.068 -9.753 1.00 68.56 83 GLY A N 1
ATOM 634 C CA . GLY A 1 83 ? 6.310 13.741 -8.957 1.00 68.56 83 GLY A CA 1
ATOM 635 C C . GLY A 1 83 ? 7.677 13.780 -9.653 1.00 68.56 83 GLY A C 1
ATOM 636 O O . GLY A 1 83 ? 7.886 13.057 -10.626 1.00 68.56 83 GLY A O 1
ATOM 637 N N . PRO A 1 84 ? 8.634 14.575 -9.140 1.00 59.41 84 PRO A N 1
ATOM 638 C CA . PRO A 1 84 ? 9.968 14.739 -9.740 1.00 59.41 84 PRO A CA 1
ATOM 639 C C . PRO A 1 84 ? 10.789 13.442 -9.807 1.00 59.41 84 PRO A C 1
ATOM 641 O O . PRO A 1 84 ? 11.802 13.363 -10.487 1.00 59.41 84 PRO A O 1
ATOM 644 N N . THR A 1 85 ? 10.372 12.428 -9.055 1.00 65.56 85 THR A N 1
ATOM 645 C CA . THR A 1 85 ? 11.088 11.172 -8.831 1.00 65.56 85 THR A CA 1
ATOM 646 C C . THR A 1 85 ? 10.452 9.976 -9.538 1.00 65.56 85 THR A C 1
ATOM 648 O O . THR A 1 85 ? 10.927 8.858 -9.354 1.00 65.56 85 THR A O 1
ATOM 651 N N . VAL A 1 86 ? 9.403 10.178 -10.347 1.00 63.72 86 VAL A N 1
ATOM 652 C CA . VAL A 1 86 ? 8.718 9.094 -11.084 1.00 63.72 86 VAL A CA 1
ATOM 653 C C . VAL A 1 86 ? 9.649 8.412 -12.095 1.00 63.72 86 VAL A C 1
ATOM 655 O O . VAL A 1 86 ? 9.504 7.222 -12.355 1.00 63.72 86 VAL A O 1
ATOM 658 N N . GLU A 1 87 ? 10.666 9.120 -12.588 1.00 68.75 87 GLU A N 1
ATOM 659 C CA . GLU A 1 87 ? 11.707 8.560 -13.463 1.00 68.75 87 GLU A CA 1
ATOM 660 C C . GLU A 1 87 ? 12.654 7.592 -12.728 1.00 68.75 87 GLU A C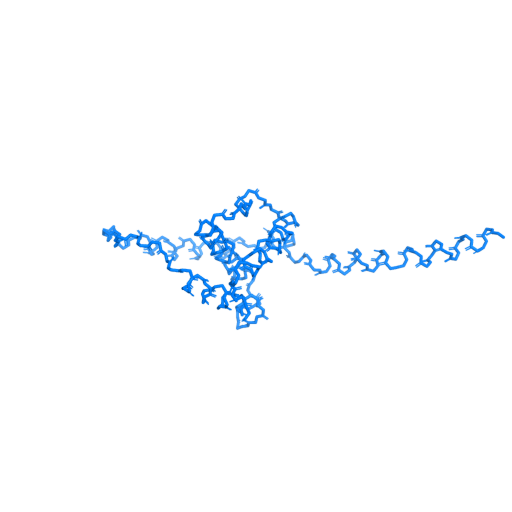 1
ATOM 662 O O . GLU A 1 87 ? 13.304 6.746 -13.346 1.00 68.75 87 GLU A O 1
ATOM 667 N N . SER A 1 88 ? 12.718 7.667 -11.394 1.00 83.94 88 SER A N 1
ATOM 668 C CA . SER A 1 88 ? 13.522 6.761 -10.578 1.00 83.94 88 SER A CA 1
ATOM 669 C C . SER A 1 88 ? 12.717 5.531 -10.187 1.00 83.94 88 SER A C 1
ATOM 671 O O . SER A 1 88 ? 11.905 5.535 -9.261 1.00 83.94 88 SER A O 1
ATOM 673 N N . ALA A 1 89 ? 13.018 4.411 -10.830 1.00 80.44 89 ALA A N 1
ATOM 674 C CA . ALA A 1 89 ? 12.400 3.141 -10.477 1.00 80.44 89 ALA A CA 1
ATOM 675 C C . ALA A 1 89 ? 12.726 2.669 -9.050 1.00 80.44 89 ALA A C 1
ATOM 677 O O . ALA A 1 89 ? 11.915 1.985 -8.429 1.00 80.44 89 ALA A O 1
ATOM 678 N N . ALA A 1 90 ? 13.897 3.033 -8.510 1.00 83.38 90 ALA A N 1
ATOM 679 C CA . ALA A 1 90 ? 14.244 2.732 -7.122 1.00 83.38 90 ALA A CA 1
ATOM 680 C C . ALA A 1 90 ? 13.318 3.477 -6.150 1.00 83.38 90 ALA A C 1
ATOM 682 O O . ALA A 1 90 ? 12.865 2.901 -5.158 1.00 83.38 90 ALA A O 1
ATOM 683 N N . TRP A 1 91 ? 12.997 4.734 -6.469 1.00 86.25 91 TRP A N 1
ATOM 684 C CA . TRP A 1 91 ? 12.032 5.521 -5.717 1.00 86.25 91 TRP A CA 1
ATOM 685 C C . TRP A 1 91 ? 10.618 4.961 -5.857 1.00 86.25 91 TRP A C 1
ATOM 687 O O . TRP A 1 91 ? 9.957 4.748 -4.843 1.00 86.25 91 TRP A O 1
ATOM 697 N N . LEU A 1 92 ? 10.177 4.639 -7.078 1.00 87.12 92 LEU A N 1
ATOM 698 C CA . LEU A 1 92 ? 8.859 4.042 -7.299 1.00 87.12 92 LEU A CA 1
ATOM 699 C C . LEU A 1 92 ? 8.711 2.736 -6.508 1.00 87.12 92 LEU A C 1
ATOM 701 O O . LEU A 1 92 ? 7.717 2.543 -5.816 1.00 87.12 92 LEU A O 1
ATOM 705 N N . ALA A 1 93 ? 9.733 1.877 -6.517 1.00 86.12 93 ALA A N 1
ATOM 706 C CA . ALA A 1 93 ? 9.739 0.653 -5.725 1.00 86.12 93 ALA A CA 1
ATOM 707 C C . ALA A 1 93 ? 9.670 0.928 -4.211 1.00 86.12 93 ALA A C 1
ATOM 709 O O . ALA A 1 93 ? 9.025 0.178 -3.482 1.00 86.12 93 ALA A O 1
ATOM 710 N N . ALA A 1 94 ? 10.317 1.991 -3.721 1.00 87.06 94 ALA A N 1
ATOM 711 C CA . ALA A 1 94 ? 10.222 2.395 -2.319 1.00 87.06 94 ALA A CA 1
ATOM 712 C C . ALA A 1 94 ? 8.817 2.901 -1.954 1.00 87.06 94 ALA A C 1
ATOM 714 O O . ALA A 1 94 ? 8.283 2.502 -0.921 1.00 87.06 94 ALA A O 1
ATOM 715 N N . VAL A 1 95 ? 8.196 3.712 -2.817 1.00 91.12 95 VAL A N 1
ATOM 716 C CA . VAL A 1 95 ? 6.814 4.186 -2.643 1.00 91.12 95 VAL A CA 1
ATOM 717 C C . VAL A 1 95 ? 5.835 3.020 -2.640 1.00 91.12 95 VAL A C 1
ATOM 719 O O . VAL A 1 95 ? 4.979 2.968 -1.764 1.00 91.12 95 VAL A O 1
ATOM 722 N N . MET A 1 96 ? 5.979 2.064 -3.561 1.00 91.19 96 MET A N 1
ATOM 723 C CA . MET A 1 96 ? 5.110 0.885 -3.620 1.00 91.19 96 MET A CA 1
ATOM 724 C C . MET A 1 96 ? 5.241 0.017 -2.363 1.00 91.19 96 MET A C 1
ATOM 726 O O . MET A 1 96 ? 4.227 -0.337 -1.773 1.00 91.19 96 MET A O 1
ATOM 730 N N . ARG A 1 97 ? 6.463 -0.223 -1.862 1.00 92.19 97 ARG A N 1
ATOM 731 C CA . ARG A 1 97 ? 6.660 -0.926 -0.578 1.00 92.19 97 ARG A CA 1
ATOM 732 C C . ARG A 1 97 ? 6.012 -0.193 0.596 1.00 92.19 97 ARG A C 1
ATOM 734 O O . ARG A 1 97 ? 5.369 -0.817 1.433 1.00 92.19 97 ARG A O 1
ATOM 741 N N . ALA A 1 98 ? 6.170 1.129 0.661 1.00 94.56 98 ALA A N 1
ATOM 742 C CA . ALA A 1 98 ? 5.535 1.937 1.698 1.00 94.56 98 ALA A CA 1
ATOM 743 C C . ALA A 1 98 ? 4.001 1.904 1.585 1.00 94.56 98 ALA A C 1
ATOM 745 O O . ALA A 1 98 ? 3.312 1.884 2.602 1.00 94.56 98 ALA A O 1
ATOM 746 N N . TYR A 1 99 ? 3.471 1.871 0.361 1.00 95.38 99 TYR A N 1
ATOM 747 C CA . TYR A 1 99 ? 2.042 1.765 0.088 1.00 95.38 99 TYR A CA 1
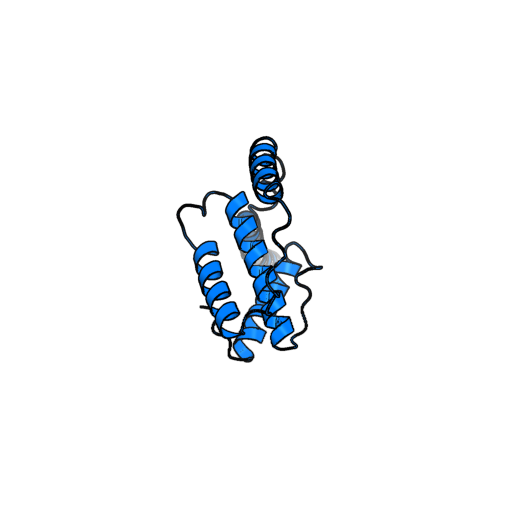ATOM 748 C C . TYR A 1 99 ? 1.467 0.436 0.584 1.00 95.38 99 TYR A C 1
ATOM 750 O O . TYR A 1 99 ? 0.516 0.442 1.361 1.00 95.38 99 TYR A O 1
ATOM 758 N N . ASP A 1 100 ? 2.091 -0.685 0.219 1.00 96.31 100 ASP A N 1
ATOM 759 C CA . ASP A 1 100 ? 1.651 -2.029 0.621 1.00 96.31 100 ASP A CA 1
ATOM 760 C C . ASP A 1 100 ? 1.728 -2.222 2.141 1.00 96.31 100 ASP A C 1
ATOM 762 O O . ASP A 1 100 ? 0.836 -2.811 2.757 1.00 96.31 100 ASP A O 1
ATOM 766 N N . HIS A 1 101 ? 2.748 -1.641 2.777 1.00 95.88 101 HIS A N 1
ATOM 767 C CA . HIS A 1 101 ? 2.850 -1.631 4.230 1.00 95.88 101 HIS A CA 1
ATOM 768 C C . HIS A 1 101 ? 1.696 -0.856 4.887 1.00 95.88 101 HIS A C 1
ATOM 770 O O . HIS A 1 101 ? 1.086 -1.345 5.836 1.00 95.88 101 HIS A O 1
ATOM 776 N N . ARG A 1 102 ? 1.342 0.329 4.368 1.00 96.81 102 ARG A N 1
ATOM 777 C CA . ARG A 1 102 ? 0.218 1.123 4.900 1.00 96.81 102 ARG A CA 1
ATOM 778 C C . ARG A 1 102 ? -1.136 0.457 4.645 1.00 96.81 102 ARG A C 1
ATOM 780 O O . ARG A 1 102 ? -2.004 0.549 5.507 1.00 96.81 102 ARG A O 1
ATOM 787 N N . LEU A 1 103 ? -1.307 -0.248 3.523 1.00 97.06 103 LEU A N 1
ATOM 788 C CA . LEU A 1 103 ? -2.496 -1.070 3.276 1.00 97.06 103 LEU A CA 1
ATOM 789 C C . LEU A 1 103 ? -2.612 -2.222 4.277 1.00 97.06 103 LEU A C 1
ATOM 791 O O . LEU A 1 103 ? -3.707 -2.481 4.769 1.00 97.06 103 LEU A O 1
ATOM 795 N N . SER A 1 104 ? -1.496 -2.876 4.608 1.00 97.00 104 SER A N 1
ATOM 796 C CA . SER A 1 104 ? -1.467 -3.954 5.606 1.00 97.00 104 SER A CA 1
ATOM 797 C C . SER A 1 104 ? -1.896 -3.432 6.979 1.00 97.00 104 SER A C 1
ATOM 799 O O . SER A 1 104 ? -2.846 -3.942 7.558 1.00 97.00 104 SER A O 1
ATOM 801 N N . LEU A 1 105 ? -1.300 -2.327 7.446 1.00 96.25 105 LEU A N 1
ATOM 802 C CA . LEU A 1 105 ? -1.675 -1.703 8.722 1.00 96.25 105 LEU A CA 1
ATOM 803 C C . LEU A 1 105 ? -3.147 -1.264 8.763 1.00 96.25 105 LEU A C 1
ATOM 805 O O . LEU A 1 105 ? -3.813 -1.440 9.780 1.00 96.25 105 LEU A O 1
ATOM 809 N N . ALA A 1 106 ? -3.662 -0.700 7.667 1.00 96.25 106 ALA A N 1
ATOM 810 C CA . ALA A 1 106 ? -5.068 -0.313 7.561 1.00 96.25 106 ALA A CA 1
ATOM 811 C C . ALA A 1 106 ? -6.006 -1.528 7.603 1.00 96.25 106 ALA A C 1
ATOM 813 O O . ALA A 1 106 ? -7.041 -1.480 8.264 1.00 96.25 106 ALA A O 1
ATOM 814 N N . SER A 1 107 ? -5.623 -2.617 6.935 1.00 96.88 107 SER A N 1
ATOM 815 C CA . SER A 1 107 ? -6.384 -3.869 6.930 1.00 96.88 107 SER A CA 1
ATOM 816 C C . SER A 1 107 ? -6.397 -4.499 8.320 1.00 96.88 107 SER A C 1
ATOM 818 O O . SER A 1 107 ? -7.464 -4.821 8.829 1.00 96.88 107 SER A O 1
ATOM 820 N N . GLU A 1 108 ? -5.242 -4.571 8.988 1.00 95.56 108 GLU A N 1
ATOM 821 C CA . GLU A 1 108 ? -5.126 -5.042 10.372 1.00 95.56 108 GLU A CA 1
ATOM 822 C C . GLU A 1 108 ? -5.974 -4.211 11.343 1.00 95.56 108 GLU A C 1
ATOM 824 O O . GLU A 1 108 ? -6.656 -4.772 12.200 1.00 95.56 108 GLU A O 1
ATOM 829 N N . ALA A 1 109 ? -5.958 -2.880 11.212 1.00 94.75 109 ALA A N 1
ATOM 830 C CA . ALA A 1 109 ? -6.735 -1.983 12.069 1.00 94.75 109 ALA A CA 1
ATOM 831 C C . ALA A 1 109 ? -8.254 -2.187 11.927 1.00 94.75 109 ALA A C 1
ATOM 833 O O . ALA A 1 109 ? -8.992 -1.951 12.881 1.00 94.75 109 ALA A O 1
ATOM 834 N N . LEU A 1 110 ? -8.711 -2.634 10.753 1.00 94.56 110 LEU A N 1
ATOM 835 C CA . LEU A 1 110 ? -10.120 -2.889 10.445 1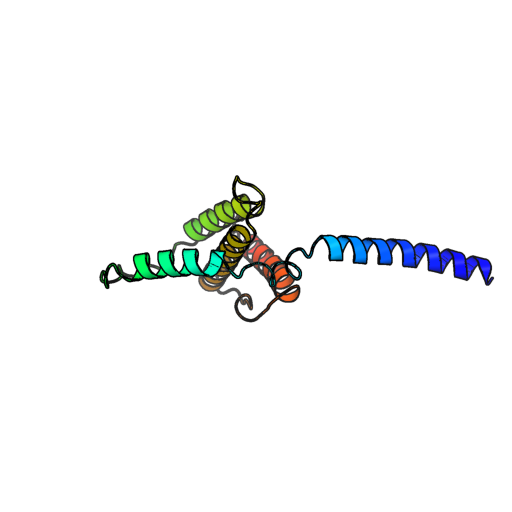.00 94.56 110 LEU A CA 1
ATOM 836 C C . LEU A 1 110 ? -10.497 -4.381 10.490 1.00 94.56 110 LEU A C 1
ATOM 838 O O . LEU A 1 110 ? -11.650 -4.721 10.241 1.00 94.56 110 LEU A O 1
ATOM 842 N N . GLY A 1 111 ? -9.551 -5.271 10.808 1.00 95.31 111 GLY A N 1
ATOM 843 C CA . GLY A 1 111 ? -9.778 -6.719 10.850 1.00 95.31 111 GLY A CA 1
ATOM 844 C C . GLY A 1 111 ? -10.023 -7.363 9.479 1.00 95.31 111 GLY A C 1
ATOM 845 O O . GLY A 1 111 ? -10.665 -8.408 9.404 1.00 95.31 111 GLY A O 1
ATOM 846 N N . LEU A 1 112 ? -9.538 -6.748 8.399 1.00 95.56 112 LEU A N 1
ATOM 847 C CA . LEU A 1 112 ? -9.686 -7.253 7.036 1.00 95.56 112 LEU A CA 1
ATOM 848 C C . LEU A 1 112 ? -8.542 -8.223 6.688 1.00 95.56 112 LEU A C 1
ATOM 850 O O . LEU A 1 112 ? -7.373 -7.898 6.922 1.00 95.56 112 LEU A O 1
ATOM 854 N N . PRO A 1 113 ? -8.839 -9.403 6.113 1.00 96.12 113 PRO A N 1
ATOM 855 C CA . PRO A 1 113 ? -7.809 -10.347 5.697 1.00 96.12 113 PRO A CA 1
ATOM 856 C C . PRO A 1 113 ? -6.993 -9.781 4.529 1.00 96.12 113 PRO A C 1
ATOM 858 O O . PRO A 1 113 ? -7.547 -9.151 3.627 1.00 96.12 113 PRO A O 1
ATOM 861 N N . HIS A 1 114 ? -5.682 -10.035 4.504 1.00 96.94 114 HIS A N 1
ATOM 862 C CA . HIS A 1 114 ? -4.807 -9.640 3.397 1.00 96.94 114 HIS A CA 1
ATOM 863 C C . HIS A 1 114 ? -3.590 -10.564 3.243 1.00 96.94 114 HIS A C 1
ATOM 865 O O . HIS A 1 114 ? -3.130 -11.182 4.200 1.00 96.94 114 HIS A O 1
ATOM 871 N N . HIS A 1 115 ? -3.030 -10.601 2.033 1.00 96.56 115 HIS A N 1
ATOM 872 C CA . HIS A 1 115 ? -1.881 -11.433 1.651 1.00 96.56 115 HIS A CA 1
ATOM 873 C C . HIS A 1 115 ? -0.734 -10.615 1.028 1.00 96.56 115 HIS A C 1
ATOM 875 O O . HIS A 1 115 ? 0.175 -11.165 0.407 1.00 96.56 115 HIS A O 1
ATOM 881 N N . LEU A 1 116 ? -0.746 -9.292 1.231 1.00 93.62 116 LEU A N 1
ATOM 882 C CA . LEU A 1 116 ? 0.199 -8.325 0.645 1.00 93.62 116 LEU A CA 1
ATOM 883 C C . LEU A 1 116 ? 1.686 -8.612 0.929 1.00 93.62 116 LEU A C 1
ATOM 885 O O . LEU A 1 116 ? 2.544 -8.167 0.177 1.00 93.62 116 LEU A O 1
ATOM 889 N N . ALA A 1 117 ? 2.007 -9.326 2.011 1.00 90.06 117 ALA A N 1
ATOM 890 C CA . ALA A 1 117 ? 3.387 -9.671 2.364 1.00 90.06 117 ALA A CA 1
ATOM 891 C C . ALA A 1 117 ? 3.890 -10.968 1.704 1.00 90.06 117 ALA A C 1
ATOM 893 O O . ALA A 1 117 ? 5.093 -11.221 1.701 1.00 90.06 117 ALA A O 1
ATOM 894 N N . VAL A 1 118 ? 2.976 -11.802 1.199 1.00 90.50 118 VAL A N 1
ATOM 895 C CA . VAL A 1 118 ? 3.277 -13.152 0.693 1.00 90.50 118 VAL A CA 1
ATOM 896 C C . VAL A 1 118 ? 3.256 -13.192 -0.832 1.00 90.50 118 VAL A C 1
ATOM 898 O O . VAL A 1 118 ? 4.040 -13.921 -1.433 1.00 90.50 118 VAL A O 1
ATOM 901 N N . LEU A 1 119 ? 2.368 -12.415 -1.453 1.00 89.31 119 LEU A N 1
ATOM 902 C CA . LEU A 1 119 ? 2.197 -12.389 -2.903 1.00 89.31 119 LEU A CA 1
ATOM 903 C C . LEU A 1 119 ? 3.243 -11.503 -3.587 1.00 89.31 119 LEU A C 1
ATOM 905 O O . LEU A 1 119 ? 3.733 -10.527 -3.018 1.00 89.31 119 LEU A O 1
ATOM 909 N N . ASP A 1 120 ? 3.541 -11.816 -4.846 1.00 88.44 120 ASP A N 1
ATOM 910 C CA . ASP A 1 120 ? 4.407 -11.019 -5.707 1.00 88.44 120 ASP A CA 1
ATOM 911 C C . ASP A 1 120 ? 3.809 -10.835 -7.113 1.00 88.44 120 ASP A C 1
ATOM 913 O O . ASP A 1 120 ? 2.745 -11.357 -7.448 1.00 88.44 120 ASP A O 1
ATOM 917 N N . GLY A 1 121 ? 4.466 -10.004 -7.927 1.00 87.88 121 GLY A N 1
ATOM 918 C CA . GLY A 1 121 ? 4.079 -9.772 -9.320 1.00 87.88 121 GLY A CA 1
ATOM 919 C C . GLY A 1 121 ? 2.603 -9.391 -9.497 1.00 87.88 121 GLY A C 1
ATOM 920 O O . GLY A 1 121 ? 2.098 -8.493 -8.827 1.00 87.88 121 GLY A O 1
ATOM 921 N N . MET A 1 122 ? 1.931 -10.083 -10.420 1.00 89.44 122 MET A N 1
ATOM 922 C CA . MET A 1 122 ? 0.525 -9.838 -10.761 1.00 89.44 122 MET A CA 1
ATOM 923 C C . MET A 1 122 ? -0.427 -10.168 -9.606 1.00 89.44 122 MET A C 1
ATOM 925 O O . MET A 1 122 ? -1.412 -9.461 -9.408 1.00 89.44 122 MET A O 1
ATOM 929 N N . ASP A 1 123 ? -0.134 -11.209 -8.826 1.00 90.81 123 ASP A N 1
ATOM 930 C CA . ASP A 1 123 ? -1.003 -11.622 -7.721 1.00 90.81 123 ASP A CA 1
ATOM 931 C C . ASP A 1 123 ? -1.016 -10.559 -6.619 1.00 90.81 123 ASP A C 1
ATOM 933 O O . ASP A 1 123 ? -2.070 -10.235 -6.071 1.00 90.81 123 ASP A O 1
ATOM 937 N N . LEU A 1 124 ? 0.137 -9.936 -6.357 1.00 92.94 124 LEU A N 1
ATOM 938 C CA . LEU A 1 124 ? 0.223 -8.787 -5.458 1.00 92.94 124 LEU A CA 1
ATOM 939 C C . LEU A 1 124 ? -0.569 -7.582 -5.984 1.00 92.94 124 LEU A C 1
ATOM 941 O O . LEU A 1 124 ? -1.204 -6.874 -5.203 1.00 92.94 124 LEU A O 1
ATOM 945 N N . ASP A 1 125 ? -0.550 -7.337 -7.295 1.00 92.88 125 ASP A N 1
ATOM 946 C CA . ASP A 1 125 ? -1.304 -6.236 -7.899 1.00 92.88 125 ASP A CA 1
ATOM 947 C C . ASP A 1 125 ? -2.823 -6.457 -7.792 1.00 92.88 125 ASP A C 1
ATOM 949 O O . ASP A 1 125 ? -3.558 -5.523 -7.454 1.00 92.88 125 ASP A O 1
ATOM 953 N N . LEU A 1 126 ? -3.293 -7.691 -8.009 1.00 93.00 126 LEU A N 1
ATOM 954 C CA . LEU A 1 126 ? -4.692 -8.082 -7.807 1.00 93.00 126 LEU A CA 1
ATOM 955 C C . LEU A 1 126 ? -5.110 -7.948 -6.339 1.00 93.00 126 LEU A C 1
ATOM 957 O O . LEU A 1 126 ? -6.147 -7.351 -6.043 1.00 93.00 126 LEU A O 1
ATOM 961 N N . GLU A 1 127 ? -4.285 -8.446 -5.420 1.00 97.00 127 GLU A N 1
ATOM 962 C CA . GLU A 1 127 ? -4.537 -8.343 -3.984 1.00 97.00 127 GLU A CA 1
ATOM 963 C C . GLU A 1 127 ? -4.592 -6.884 -3.528 1.00 97.00 127 GLU A C 1
ATOM 965 O O . GLU A 1 127 ? -5.473 -6.506 -2.755 1.00 97.00 127 GLU A O 1
ATOM 970 N N . ARG A 1 128 ? -3.714 -6.025 -4.060 1.00 96.94 128 ARG A N 1
ATOM 971 C CA . ARG A 1 128 ? -3.750 -4.585 -3.794 1.00 96.94 128 ARG A CA 1
ATOM 972 C C . ARG A 1 128 ? -5.086 -3.977 -4.210 1.00 96.94 128 ARG A C 1
ATOM 974 O O . ARG A 1 128 ? -5.655 -3.207 -3.443 1.00 96.94 128 ARG A O 1
ATOM 981 N N . MET A 1 129 ? -5.601 -4.320 -5.392 1.00 96.75 129 MET A N 1
ATOM 982 C CA . MET A 1 129 ? -6.909 -3.828 -5.841 1.00 96.75 129 MET A CA 1
ATOM 983 C C . MET A 1 129 ? -8.048 -4.310 -4.938 1.00 96.75 129 MET A C 1
ATOM 985 O O . MET A 1 129 ? -8.900 -3.499 -4.575 1.00 96.75 129 MET A O 1
ATOM 989 N N . ARG A 1 130 ? -8.044 -5.592 -4.543 1.00 97.75 130 ARG A N 1
ATOM 990 C CA . ARG A 1 130 ? -9.039 -6.160 -3.618 1.00 97.75 130 ARG A CA 1
ATOM 991 C C . ARG A 1 130 ? -9.029 -5.422 -2.278 1.00 97.75 130 ARG A C 1
ATOM 993 O O . ARG A 1 130 ? -10.070 -4.939 -1.844 1.00 97.75 130 ARG A O 1
ATOM 1000 N N . VAL A 1 131 ? -7.855 -5.279 -1.661 1.00 97.94 131 VAL A N 1
ATOM 1001 C CA . VAL A 1 131 ? -7.694 -4.593 -0.369 1.00 97.94 131 VAL A CA 1
ATOM 1002 C C . VAL A 1 131 ? -8.087 -3.117 -0.470 1.00 97.94 131 VAL A C 1
ATOM 1004 O O . VAL A 1 131 ? -8.790 -2.609 0.398 1.00 97.94 131 VAL A O 1
ATOM 1007 N N . GLU A 1 132 ? -7.682 -2.411 -1.532 1.00 97.31 132 GLU A N 1
ATOM 1008 C CA . GLU A 1 132 ? -8.087 -1.015 -1.749 1.00 97.31 132 GLU A CA 1
ATOM 1009 C C . GLU A 1 132 ? -9.620 -0.862 -1.839 1.00 97.31 132 GLU A C 1
ATOM 1011 O O . GLU A 1 132 ? -10.158 0.158 -1.397 1.00 97.31 132 GLU A O 1
ATOM 1016 N N . GLU A 1 133 ? -10.323 -1.838 -2.419 1.00 96.94 133 GLU A N 1
ATOM 1017 C CA . GLU A 1 133 ? -11.786 -1.837 -2.496 1.00 96.94 133 GLU A CA 1
ATOM 1018 C C . GLU A 1 133 ? -12.434 -2.165 -1.148 1.00 96.94 133 GLU A C 1
ATOM 1020 O O . GLU A 1 133 ? -13.343 -1.453 -0.730 1.00 96.94 133 GLU A O 1
ATOM 1025 N N . GLU A 1 134 ? -11.935 -3.158 -0.413 1.00 97.81 134 GLU A N 1
ATOM 1026 C CA . GLU A 1 134 ? -12.459 -3.493 0.918 1.00 97.81 134 GLU A CA 1
ATOM 1027 C C . GLU A 1 134 ? -12.282 -2.350 1.917 1.00 97.81 134 GLU A C 1
ATOM 1029 O O . GLU A 1 134 ? -13.214 -2.005 2.643 1.00 97.81 134 GLU A O 1
ATOM 1034 N N . LEU A 1 135 ? -11.124 -1.685 1.903 1.00 97.06 135 LEU A N 1
ATOM 1035 C CA . LEU A 1 135 ? -10.894 -0.491 2.716 1.00 97.06 135 LEU A CA 1
ATOM 1036 C C . LEU A 1 135 ? -11.876 0.630 2.354 1.00 97.06 135 LEU A C 1
ATOM 1038 O O . LEU A 1 135 ? -12.370 1.333 3.236 1.00 97.06 135 LEU A O 1
ATOM 1042 N N . ARG A 1 136 ? -12.190 0.797 1.064 1.00 96.56 136 ARG A N 1
ATOM 1043 C CA . ARG A 1 136 ? -13.179 1.777 0.597 1.00 96.56 136 ARG A CA 1
ATOM 1044 C C . ARG A 1 136 ? -14.593 1.410 1.037 1.00 96.56 136 ARG A C 1
ATOM 1046 O O . ARG A 1 136 ? -15.317 2.296 1.487 1.00 96.56 136 ARG A O 1
ATOM 1053 N N . ALA A 1 137 ? -14.961 0.135 0.956 1.00 96.56 137 ALA A N 1
ATOM 1054 C CA . ALA A 1 137 ? -16.236 -0.386 1.440 1.00 96.56 137 ALA A CA 1
ATOM 1055 C C . ALA A 1 137 ? -16.385 -0.211 2.962 1.00 96.56 137 ALA A C 1
ATOM 1057 O O . ALA A 1 137 ? -17.467 0.119 3.439 1.00 96.56 137 ALA A O 1
ATOM 1058 N N . ALA A 1 138 ? -15.283 -0.315 3.710 1.00 95.31 138 ALA A N 1
ATOM 1059 C CA . ALA A 1 138 ? -15.210 0.010 5.134 1.00 95.31 138 ALA A CA 1
ATOM 1060 C C . ALA A 1 138 ? -15.214 1.529 5.433 1.00 95.31 138 ALA A C 1
ATOM 1062 O O . ALA A 1 138 ? -15.122 1.936 6.589 1.00 95.31 138 ALA A O 1
ATOM 1063 N N . GLY A 1 139 ? -15.323 2.385 4.410 1.00 94.69 139 GLY A N 1
ATOM 1064 C CA . GLY A 1 139 ? -15.450 3.840 4.542 1.00 94.69 139 GLY A CA 1
ATOM 1065 C C . GLY A 1 139 ? -14.144 4.630 4.398 1.00 94.69 139 GLY A C 1
ATOM 1066 O O . GLY A 1 139 ? -14.161 5.862 4.476 1.00 94.69 139 GLY A O 1
ATOM 1067 N N . MET A 1 140 ? -13.006 3.976 4.143 1.00 94.25 140 MET A N 1
ATOM 1068 C CA . MET A 1 140 ? -11.718 4.656 4.005 1.00 94.25 140 MET A CA 1
ATOM 1069 C C . MET A 1 140 ? -11.572 5.340 2.636 1.00 94.25 140 MET A C 1
ATOM 1071 O O . MET A 1 140 ? -11.650 4.728 1.570 1.00 94.25 140 MET A O 1
ATOM 1075 N N . ARG A 1 141 ? -11.283 6.647 2.641 1.00 91.62 141 ARG A N 1
ATOM 1076 C CA . ARG A 1 141 ? -11.079 7.433 1.411 1.00 91.62 141 ARG A CA 1
ATOM 1077 C C . ARG A 1 141 ? -9.613 7.422 0.971 1.00 91.62 141 ARG A C 1
ATOM 1079 O O . ARG A 1 141 ? -8.781 8.123 1.549 1.00 91.62 141 ARG A O 1
ATOM 1086 N N . LEU A 1 142 ? -9.317 6.654 -0.081 1.00 85.25 142 LEU A N 1
ATOM 1087 C CA . LEU A 1 142 ? -7.959 6.427 -0.611 1.00 85.25 142 LEU A CA 1
ATOM 1088 C C . LEU A 1 142 ? -7.544 7.348 -1.779 1.00 85.25 142 LEU A C 1
ATOM 1090 O O . LEU A 1 142 ? -6.435 7.214 -2.302 1.00 85.25 142 LEU A O 1
ATOM 1094 N N . ARG A 1 143 ? -8.417 8.261 -2.218 1.00 73.94 143 ARG A N 1
ATOM 1095 C CA . ARG A 1 143 ? -8.150 9.245 -3.280 1.00 73.94 143 ARG A CA 1
ATOM 1096 C C . ARG A 1 143 ? -8.320 10.657 -2.741 1.00 73.94 143 ARG A C 1
ATOM 1098 O O . ARG A 1 143 ? -9.277 10.860 -1.963 1.00 73.94 143 ARG A O 1
#

Radius of gyration: 21.06 Å; chains: 1; bounding box: 43×36×68 Å